Protein AF-A0A8J8EC49-F1 (afdb_monomer_lite)

Foldseek 3Di:
DVVVVVVVVVVVVVVVVVVVVVVVVVVVVVVVVVVVVVVVLCVVQVVVVHHSVVVVLLVLLLQLLVVADFPDFLQRSCCVRVVDNDPVVSVVSVVQFWPFDADPVRHGDQKIDGDPVSVSCPQKIFGDDPPDDDPDSRRTTIDGNVVVVVVVVVVVVVVVVVPDDPPDD

Radius of gyration: 29.69 Å; chains: 1; bounding box: 67×40×108 Å

Structure (mmCIF, N/CA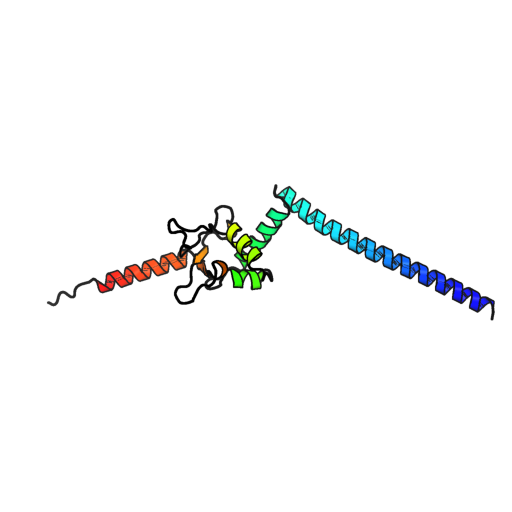/C/O backbone):
data_AF-A0A8J8EC49-F1
#
_entry.id   AF-A0A8J8EC49-F1
#
loop_
_atom_site.group_PDB
_atom_site.id
_atom_site.type_symbol
_atom_site.label_atom_id
_atom_site.label_alt_id
_atom_site.label_comp_id
_atom_site.label_asym_id
_atom_site.label_entity_id
_atom_site.label_seq_id
_atom_site.pdbx_PDB_ins_code
_atom_site.Cartn_x
_atom_site.Cartn_y
_atom_site.Cartn_z
_atom_site.occupancy
_atom_site.B_iso_or_equiv
_atom_site.auth_seq_id
_atom_site.auth_comp_id
_atom_site.auth_asym_id
_atom_site.auth_atom_id
_atom_site.pdbx_PDB_model_num
ATOM 1 N N . MET A 1 1 ? 47.281 -1.890 -48.403 1.00 65.19 1 MET A N 1
ATOM 2 C CA . MET A 1 1 ? 47.212 -1.249 -47.068 1.00 65.19 1 MET A CA 1
ATOM 3 C C . MET A 1 1 ? 46.070 -0.229 -46.965 1.00 65.19 1 MET A C 1
ATOM 5 O O . MET A 1 1 ? 45.200 -0.427 -46.131 1.00 65.19 1 MET A O 1
ATOM 9 N N . ALA A 1 2 ? 45.973 0.771 -47.853 1.00 79.12 2 ALA A N 1
ATOM 10 C CA . ALA A 1 2 ? 44.909 1.795 -47.819 1.00 79.12 2 ALA A CA 1
ATOM 11 C C . ALA A 1 2 ? 43.460 1.250 -47.861 1.00 79.12 2 ALA A C 1
ATOM 13 O O . ALA A 1 2 ? 42.614 1.699 -47.094 1.00 79.12 2 ALA A O 1
ATOM 14 N N . LYS A 1 3 ? 43.184 0.226 -48.684 1.00 83.81 3 LYS A N 1
ATOM 15 C CA . LYS A 1 3 ? 41.857 -0.421 -48.783 1.00 83.81 3 LYS A CA 1
ATOM 16 C C . LYS A 1 3 ? 41.374 -1.028 -47.455 1.00 83.81 3 LYS A C 1
ATOM 18 O O . LYS A 1 3 ? 40.190 -0.969 -47.150 1.00 83.81 3 LYS A O 1
ATOM 23 N N . TYR A 1 4 ? 42.288 -1.582 -46.658 1.00 86.44 4 TYR A N 1
ATOM 24 C CA . TYR A 1 4 ? 41.954 -2.173 -45.359 1.00 86.44 4 TYR A CA 1
ATOM 25 C C . TYR A 1 4 ? 41.673 -1.101 -44.304 1.00 86.44 4 TYR A C 1
ATOM 27 O O . TYR A 1 4 ? 40.735 -1.249 -43.535 1.00 86.44 4 TYR A O 1
ATOM 35 N N . ILE A 1 5 ? 42.420 0.008 -44.318 1.00 90.06 5 ILE A N 1
ATOM 36 C CA . ILE A 1 5 ? 42.183 1.150 -43.419 1.00 90.06 5 ILE A CA 1
ATOM 37 C C . ILE A 1 5 ? 40.802 1.765 -43.678 1.00 90.06 5 ILE A C 1
ATOM 39 O O . ILE A 1 5 ? 40.078 2.082 -42.739 1.00 90.06 5 ILE A O 1
ATOM 43 N N . LEU A 1 6 ? 40.419 1.904 -44.950 1.00 90.88 6 LEU A N 1
ATOM 44 C CA . LEU A 1 6 ? 39.116 2.449 -45.332 1.00 90.88 6 LEU A CA 1
ATOM 45 C C . LEU A 1 6 ? 37.976 1.517 -44.896 1.00 90.88 6 LEU A C 1
ATOM 47 O O . LEU A 1 6 ? 37.006 1.969 -44.295 1.00 90.88 6 LEU A O 1
ATOM 51 N N . ARG A 1 7 ? 38.159 0.202 -45.075 1.00 91.31 7 ARG A N 1
ATOM 52 C CA . ARG A 1 7 ? 37.199 -0.805 -44.614 1.00 91.31 7 ARG A CA 1
ATOM 53 C C . ARG A 1 7 ? 37.055 -0.851 -43.089 1.00 91.31 7 ARG A C 1
ATOM 55 O O . ARG A 1 7 ? 35.950 -1.045 -42.600 1.00 91.31 7 ARG A O 1
ATOM 62 N N . ILE A 1 8 ? 38.144 -0.669 -42.341 1.00 92.56 8 ILE A N 1
ATOM 63 C CA . ILE A 1 8 ? 38.102 -0.596 -40.871 1.00 92.56 8 ILE A CA 1
ATOM 64 C C . ILE A 1 8 ? 37.281 0.619 -40.426 1.00 92.56 8 ILE A C 1
ATOM 66 O O . ILE A 1 8 ? 36.385 0.460 -39.605 1.00 92.56 8 ILE A O 1
ATOM 70 N N . LYS A 1 9 ? 37.499 1.796 -41.027 1.00 91.81 9 LYS A N 1
ATOM 71 C CA . LYS A 1 9 ? 36.718 3.005 -40.711 1.00 91.81 9 LYS A CA 1
ATOM 72 C C . LYS A 1 9 ? 35.227 2.846 -41.014 1.00 91.81 9 LYS A C 1
ATOM 74 O O . LYS A 1 9 ?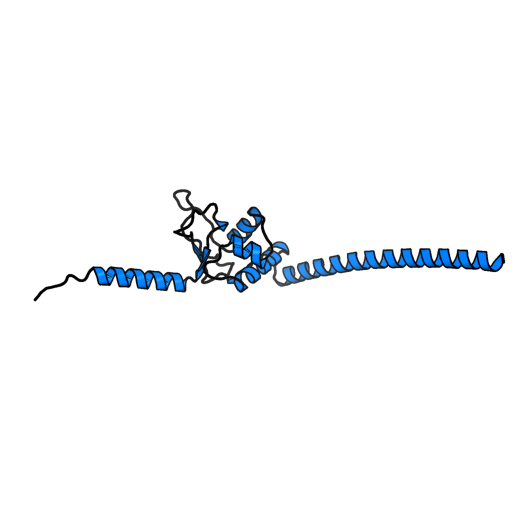 34.399 3.285 -40.224 1.00 91.81 9 LYS A O 1
ATOM 79 N N . GLU A 1 10 ? 34.873 2.211 -42.131 1.00 93.19 1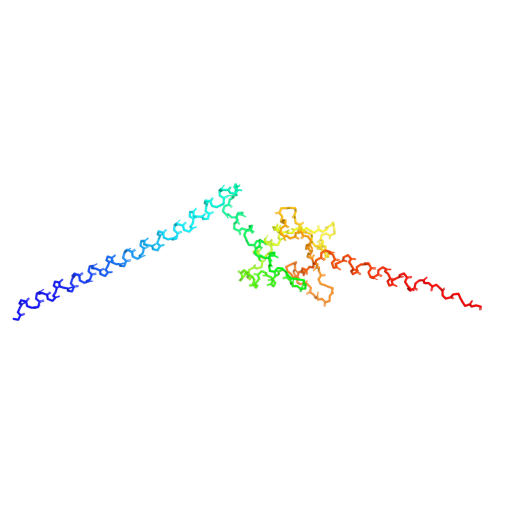0 GLU A N 1
ATOM 80 C CA . GLU A 1 10 ? 33.472 1.894 -42.453 1.00 93.19 10 GLU A CA 1
ATOM 81 C C . GLU A 1 10 ? 32.833 0.992 -41.390 1.00 93.19 10 GLU A C 1
ATOM 83 O O . GLU A 1 10 ? 31.718 1.256 -40.947 1.00 93.19 10 GLU A O 1
ATOM 88 N N . LEU A 1 11 ? 33.549 -0.051 -40.954 1.00 93.44 11 LEU A N 1
ATOM 89 C CA . LEU A 1 11 ? 33.069 -0.973 -39.924 1.00 93.44 11 LEU A CA 1
ATOM 90 C C . LEU A 1 11 ? 32.959 -0.299 -38.551 1.00 93.44 11 LEU A C 1
ATOM 92 O O . LEU A 1 11 ? 32.004 -0.565 -37.830 1.00 93.44 11 LEU A O 1
ATOM 96 N N . GLU A 1 12 ? 33.889 0.587 -38.192 1.00 94.44 12 GLU A N 1
ATOM 97 C CA . GLU A 1 12 ? 33.829 1.365 -36.948 1.00 94.44 12 GLU A CA 1
ATOM 98 C C . GLU A 1 12 ? 32.635 2.326 -36.932 1.00 94.44 12 GLU A C 1
ATOM 100 O O . GLU A 1 12 ? 31.943 2.422 -35.918 1.00 94.44 12 GLU A O 1
ATOM 105 N N . MET A 1 13 ? 32.356 3.002 -38.052 1.00 93.56 13 MET A N 1
ATOM 106 C CA . MET A 1 13 ? 31.181 3.870 -38.176 1.00 93.56 13 MET A CA 1
ATOM 107 C C . MET A 1 13 ? 29.878 3.072 -38.100 1.00 93.56 13 MET A C 1
ATOM 109 O O . MET A 1 13 ? 28.991 3.453 -37.340 1.00 93.56 13 MET A O 1
ATOM 113 N N . ALA A 1 14 ? 29.784 1.948 -38.816 1.00 92.81 14 ALA A N 1
ATOM 114 C CA . ALA A 1 14 ? 28.611 1.076 -38.770 1.00 92.81 14 ALA A CA 1
ATOM 115 C C . ALA A 1 14 ? 28.387 0.499 -37.363 1.00 92.81 14 ALA A C 1
ATOM 117 O O . ALA A 1 14 ? 27.272 0.510 -36.854 1.00 92.81 14 ALA A O 1
ATOM 118 N N . LEU A 1 15 ? 29.456 0.064 -36.686 1.00 94.31 15 LEU A N 1
ATOM 119 C CA . LEU A 1 15 ? 29.381 -0.431 -35.310 1.00 94.31 15 LEU A CA 1
ATOM 120 C C . LEU A 1 15 ? 28.931 0.664 -34.336 1.00 94.31 15 LEU A C 1
ATOM 122 O O . LEU A 1 15 ? 28.214 0.379 -33.378 1.00 94.31 15 LEU A O 1
ATOM 126 N N . LYS A 1 16 ? 29.370 1.908 -34.550 1.00 95.19 16 LYS A N 1
ATOM 127 C CA . LYS A 1 16 ? 28.945 3.046 -33.735 1.00 95.19 16 LYS A CA 1
ATOM 128 C C . LYS A 1 16 ? 27.454 3.334 -33.927 1.00 95.19 16 LYS A C 1
ATOM 130 O O . LYS A 1 16 ? 26.758 3.462 -32.927 1.00 95.19 16 LYS A O 1
ATOM 135 N N . GLN A 1 17 ? 26.977 3.360 -35.171 1.00 94.69 17 GLN A N 1
ATOM 136 C CA . GLN A 1 17 ? 25.557 3.549 -35.490 1.00 94.69 17 GLN A CA 1
ATOM 137 C C . GLN A 1 17 ? 24.688 2.448 -34.875 1.00 94.69 17 GLN A C 1
ATOM 139 O O . GLN A 1 17 ? 23.759 2.753 -34.141 1.00 94.69 17 GLN A O 1
ATOM 144 N N . GLU A 1 18 ? 25.061 1.179 -35.047 1.00 94.19 18 GLU A N 1
ATOM 145 C CA . GLU A 1 18 ? 24.358 0.040 -34.436 1.00 94.19 18 GLU A CA 1
ATOM 146 C C . GLU A 1 18 ? 24.297 0.132 -32.904 1.00 94.19 18 GLU A C 1
ATOM 148 O O . GLU A 1 18 ? 23.286 -0.186 -32.278 1.00 94.19 18 GLU A O 1
ATOM 153 N N . ARG A 1 19 ? 25.374 0.597 -32.257 1.00 94.69 19 ARG A N 1
ATOM 154 C CA . ARG A 1 19 ? 25.378 0.809 -30.801 1.00 94.69 19 ARG A CA 1
ATOM 155 C C . ARG A 1 19 ? 24.432 1.931 -30.381 1.00 94.69 19 ARG A C 1
ATOM 157 O O . ARG A 1 19 ? 23.754 1.778 -29.368 1.00 94.69 19 ARG A O 1
ATOM 164 N N . GLU A 1 20 ? 24.400 3.030 -31.128 1.00 95.38 20 GLU A N 1
ATOM 165 C CA . GLU A 1 20 ? 23.504 4.162 -30.874 1.00 95.38 20 GLU A CA 1
ATOM 166 C C . GLU A 1 20 ? 22.036 3.766 -31.091 1.00 95.38 20 GLU A C 1
ATOM 168 O O . GLU A 1 20 ? 21.202 4.022 -30.224 1.00 95.38 20 GLU A O 1
ATOM 173 N N . GLU A 1 21 ? 21.730 3.057 -32.178 1.00 94.94 21 GLU A N 1
ATOM 174 C CA . GLU A 1 21 ? 20.390 2.538 -32.470 1.00 94.94 21 GLU A CA 1
ATOM 175 C C . GLU A 1 21 ? 19.927 1.539 -31.411 1.00 94.94 21 GLU A C 1
ATOM 177 O O . GLU A 1 21 ? 18.820 1.651 -30.881 1.00 94.94 21 GLU A O 1
ATOM 182 N N . LYS A 1 22 ? 20.793 0.598 -31.020 1.00 95.19 22 LYS A N 1
ATOM 183 C CA . LYS A 1 22 ? 20.488 -0.345 -29.943 1.00 95.19 22 LYS A CA 1
ATOM 184 C C . LYS A 1 22 ? 20.195 0.376 -28.630 1.00 95.19 22 LYS A C 1
ATOM 186 O O . LYS A 1 22 ? 19.268 -0.013 -27.923 1.00 95.19 22 LYS A O 1
ATOM 191 N N . GLN A 1 23 ? 20.978 1.398 -28.291 1.00 95.31 23 GLN A N 1
ATOM 192 C CA . GLN A 1 23 ? 20.763 2.173 -27.073 1.00 95.31 23 GLN A CA 1
ATOM 193 C C . GLN A 1 23 ? 19.428 2.927 -27.125 1.00 95.31 23 GLN A C 1
ATOM 195 O O . GLN A 1 23 ? 18.660 2.865 -26.167 1.00 95.31 23 GLN A O 1
ATOM 200 N N . ALA A 1 24 ? 19.103 3.553 -28.259 1.00 95.38 24 ALA A N 1
ATOM 201 C CA . ALA A 1 24 ? 17.824 4.232 -28.454 1.00 95.38 24 ALA A CA 1
ATOM 202 C C . ALA A 1 24 ? 16.630 3.270 -28.319 1.00 95.38 24 ALA A C 1
ATOM 204 O O . ALA A 1 24 ? 15.656 3.584 -27.635 1.00 95.38 24 ALA A O 1
ATOM 205 N N . LEU A 1 25 ? 16.729 2.068 -28.898 1.00 95.62 25 LEU A N 1
ATOM 206 C CA . LEU A 1 25 ? 15.701 1.030 -28.778 1.00 95.62 25 LEU A CA 1
ATOM 207 C C . LEU A 1 25 ? 15.539 0.524 -27.338 1.00 95.62 25 LEU A C 1
ATOM 209 O O . LEU A 1 25 ? 14.421 0.235 -26.913 1.00 95.62 25 LEU A O 1
ATOM 213 N N . LEU A 1 26 ? 16.628 0.412 -26.571 1.00 94.81 26 LEU A N 1
ATOM 214 C CA . LEU A 1 26 ? 16.557 0.039 -25.155 1.00 94.81 26 LEU A CA 1
ATOM 215 C C . LEU A 1 26 ? 15.834 1.108 -24.331 1.00 94.81 26 LEU A C 1
ATOM 217 O O . LEU A 1 26 ? 14.946 0.774 -23.548 1.00 94.81 26 LEU A O 1
ATOM 221 N N . GLU A 1 27 ? 16.147 2.382 -24.554 1.00 95.06 27 GLU A N 1
ATOM 222 C CA . GLU A 1 27 ? 15.472 3.495 -23.881 1.00 95.06 27 GLU A CA 1
ATOM 223 C C . GLU A 1 27 ? 13.989 3.586 -24.261 1.00 95.06 27 GLU A C 1
ATOM 225 O O . GLU A 1 27 ? 13.135 3.849 -23.412 1.00 95.06 27 GLU A O 1
ATOM 230 N N . GLU A 1 28 ? 13.652 3.359 -25.532 1.00 94.69 28 GLU A N 1
ATOM 231 C CA . GLU A 1 28 ? 12.262 3.310 -25.982 1.00 94.69 28 GLU A CA 1
ATOM 232 C C . GLU A 1 28 ? 11.516 2.130 -25.355 1.00 94.69 28 GLU A C 1
ATOM 234 O O . GLU A 1 28 ? 10.404 2.299 -24.850 1.00 94.69 28 GLU A O 1
ATOM 239 N N . ARG A 1 29 ? 12.150 0.955 -25.295 1.00 95.06 29 ARG A N 1
ATOM 240 C CA . ARG A 1 29 ? 11.601 -0.220 -24.615 1.00 95.06 29 ARG A CA 1
ATOM 241 C C . ARG A 1 29 ? 11.315 0.069 -23.144 1.00 95.06 29 ARG A C 1
ATOM 243 O O . ARG A 1 29 ? 10.234 -0.270 -22.673 1.00 95.06 29 ARG A O 1
ATOM 250 N N . GLU A 1 30 ? 12.239 0.694 -22.419 1.00 95.19 30 GLU A N 1
ATOM 251 C CA . GLU A 1 30 ? 12.036 1.057 -21.010 1.00 95.19 30 GLU A CA 1
ATOM 252 C C . GLU A 1 30 ? 10.883 2.053 -20.831 1.00 95.19 30 GLU A C 1
ATOM 254 O O . GLU A 1 30 ? 10.031 1.865 -19.960 1.00 95.19 30 GLU A O 1
ATOM 259 N N . LYS A 1 31 ? 10.785 3.066 -21.702 1.00 94.94 31 LYS A N 1
ATOM 260 C CA . LYS A 1 31 ? 9.662 4.019 -21.697 1.00 94.94 31 LYS A CA 1
ATOM 261 C C . LYS A 1 31 ? 8.323 3.332 -21.957 1.00 94.94 31 LYS A C 1
ATOM 263 O O . LYS A 1 31 ? 7.334 3.649 -21.295 1.00 94.94 31 LYS A O 1
ATOM 268 N N . LEU A 1 32 ? 8.276 2.408 -22.917 1.00 94.56 32 LEU A N 1
ATOM 269 C CA . LEU A 1 32 ? 7.068 1.651 -23.240 1.00 94.56 32 LEU A CA 1
ATOM 270 C C . LEU A 1 32 ? 6.664 0.724 -22.092 1.00 94.56 32 LEU A C 1
ATOM 272 O O . LEU A 1 32 ? 5.486 0.692 -21.748 1.00 94.56 32 LEU A O 1
ATOM 276 N N . LEU A 1 33 ? 7.619 0.040 -21.456 1.00 94.81 33 LEU A N 1
ATOM 277 C CA . LEU A 1 33 ? 7.355 -0.808 -20.290 1.00 94.81 33 LEU A CA 1
ATOM 278 C C . LEU A 1 33 ? 6.761 -0.004 -19.129 1.00 94.81 33 LEU A C 1
ATOM 280 O O . LEU A 1 33 ? 5.688 -0.351 -18.642 1.00 94.81 33 LEU A O 1
ATOM 284 N N . ALA A 1 34 ? 7.369 1.128 -18.765 1.00 91.81 34 ALA A N 1
ATOM 285 C CA . ALA A 1 34 ? 6.838 1.997 -17.713 1.00 91.81 34 ALA A CA 1
ATOM 286 C C . ALA A 1 34 ? 5.425 2.520 -18.040 1.00 91.81 34 ALA A C 1
ATOM 288 O O . ALA A 1 34 ? 4.582 2.703 -17.158 1.00 91.81 34 ALA A O 1
ATOM 289 N N . ARG A 1 35 ? 5.140 2.763 -19.327 1.00 93.50 35 ARG A N 1
ATOM 290 C CA . ARG A 1 35 ? 3.808 3.177 -19.778 1.00 93.50 35 ARG A CA 1
ATOM 291 C C . ARG A 1 35 ? 2.788 2.044 -19.684 1.00 93.50 35 ARG A C 1
ATOM 293 O O . ARG A 1 35 ? 1.654 2.319 -19.303 1.00 93.50 35 ARG A O 1
ATOM 300 N N . ILE A 1 36 ? 3.174 0.814 -20.016 1.00 93.38 36 ILE A N 1
ATOM 301 C CA . ILE A 1 36 ? 2.315 -0.370 -19.884 1.00 93.38 36 ILE A CA 1
ATOM 302 C C . ILE A 1 36 ? 1.947 -0.580 -18.417 1.00 93.38 36 ILE A C 1
ATOM 304 O O . ILE A 1 36 ? 0.761 -0.595 -18.110 1.00 93.38 36 ILE A O 1
ATOM 308 N N . GLU A 1 37 ? 2.925 -0.607 -17.509 1.00 89.38 37 GLU A N 1
ATOM 309 C CA . GLU A 1 37 ? 2.679 -0.791 -16.068 1.00 89.38 37 GLU A CA 1
ATOM 310 C C . GLU A 1 37 ? 1.710 0.262 -15.508 1.00 89.38 37 GLU A C 1
ATOM 312 O O . GLU A 1 37 ? 0.794 -0.035 -14.736 1.00 89.38 37 GLU A O 1
ATOM 317 N N . ARG A 1 38 ? 1.868 1.520 -15.937 1.00 89.00 38 ARG A N 1
ATOM 318 C CA . ARG A 1 38 ? 0.956 2.600 -15.554 1.00 89.00 38 ARG A CA 1
ATOM 319 C C . ARG A 1 38 ? -0.459 2.382 -16.094 1.00 89.00 38 ARG A C 1
ATOM 321 O O . ARG A 1 38 ? -1.422 2.586 -15.358 1.00 89.00 38 ARG A O 1
ATOM 328 N N . LEU A 1 39 ? -0.589 2.010 -17.366 1.00 89.44 39 LEU A N 1
ATOM 329 C CA . LEU A 1 39 ? -1.889 1.771 -17.995 1.00 89.44 39 LEU A CA 1
ATOM 330 C C . LEU A 1 39 ? -2.592 0.548 -17.399 1.00 89.44 39 LEU A C 1
ATOM 332 O O . LEU A 1 39 ? -3.806 0.579 -17.227 1.00 89.44 39 LEU A O 1
ATOM 336 N N . GLU A 1 40 ? -1.853 -0.499 -17.039 1.00 89.81 40 GLU A N 1
ATOM 337 C CA . GLU A 1 40 ? -2.388 -1.671 -16.341 1.00 89.81 40 GLU A CA 1
ATOM 338 C C . GLU A 1 40 ? -2.981 -1.278 -14.983 1.00 89.81 40 GLU A C 1
ATOM 340 O O . GLU A 1 40 ? -4.135 -1.604 -14.700 1.00 89.81 40 GLU A O 1
ATOM 345 N N . LEU A 1 41 ? -2.258 -0.476 -14.193 1.00 85.44 41 LEU A N 1
ATOM 346 C CA . LEU A 1 41 ? -2.765 0.074 -12.929 1.00 85.44 41 LEU A CA 1
ATOM 347 C C . LEU A 1 41 ? -4.007 0.959 -13.121 1.00 85.44 41 LEU A C 1
ATOM 349 O O . LEU A 1 41 ? -4.956 0.877 -12.337 1.00 85.44 41 LEU A O 1
ATOM 353 N N . GLU A 1 42 ? -4.013 1.815 -14.146 1.00 87.38 42 GLU A N 1
ATOM 354 C CA . GLU A 1 42 ? -5.162 2.661 -14.489 1.00 87.38 42 GLU A CA 1
ATOM 355 C C . GLU A 1 42 ? -6.383 1.817 -14.890 1.00 87.38 42 GLU A C 1
ATOM 357 O O . GLU A 1 42 ? -7.491 2.078 -14.417 1.00 87.38 42 GLU A O 1
ATOM 362 N N . LEU A 1 43 ? -6.191 0.764 -15.688 1.00 88.88 43 LEU A N 1
ATOM 363 C CA . LEU A 1 43 ? -7.256 -0.149 -16.102 1.00 88.88 43 LEU A CA 1
ATOM 364 C C . LEU A 1 43 ? -7.824 -0.957 -14.934 1.00 88.88 43 LEU A C 1
ATOM 366 O O . LEU A 1 43 ? -9.043 -1.108 -14.842 1.00 88.88 43 LEU A O 1
ATOM 370 N N . GLU A 1 44 ? -6.983 -1.481 -14.044 1.00 84.31 44 GLU A N 1
ATOM 371 C CA . GLU A 1 44 ? -7.446 -2.209 -12.858 1.00 84.31 44 GLU A CA 1
ATOM 372 C C . GLU A 1 44 ? -8.249 -1.311 -11.917 1.00 84.31 44 GLU A C 1
ATOM 374 O O . GLU A 1 44 ? -9.323 -1.704 -11.451 1.00 84.31 44 GLU A O 1
ATOM 379 N N . ALA A 1 45 ? -7.783 -0.079 -11.699 1.00 83.44 45 ALA A N 1
ATOM 380 C CA . ALA A 1 45 ? -8.505 0.903 -10.903 1.00 83.44 45 ALA A CA 1
ATOM 381 C C . ALA A 1 45 ? -9.872 1.236 -11.527 1.00 83.44 45 ALA A C 1
ATOM 383 O O . ALA A 1 45 ? -10.894 1.179 -10.837 1.00 83.44 45 ALA A O 1
ATOM 384 N N . LEU A 1 46 ? -9.911 1.496 -12.840 1.00 85.06 46 LEU A N 1
ATOM 385 C CA . LEU A 1 46 ? -11.145 1.787 -13.576 1.00 85.06 46 LEU A CA 1
ATOM 386 C C . LEU A 1 46 ? -12.133 0.616 -13.557 1.00 85.06 46 LEU A C 1
ATOM 388 O O . LEU A 1 46 ? -13.319 0.840 -13.323 1.00 85.06 46 LEU A O 1
ATOM 392 N N . LYS A 1 47 ? -11.667 -0.628 -13.735 1.00 85.44 47 LYS A N 1
ATOM 393 C CA . LYS A 1 47 ? -12.511 -1.837 -13.639 1.00 85.44 47 LYS A CA 1
ATOM 394 C C . LYS A 1 47 ? -13.209 -1.956 -12.285 1.00 85.44 47 LYS A C 1
ATOM 396 O O . LYS A 1 47 ? -14.309 -2.491 -12.212 1.00 85.44 47 LYS A O 1
ATOM 401 N N . GLN A 1 48 ? -12.582 -1.454 -11.224 1.00 78.75 48 GLN A N 1
ATOM 402 C CA . GLN A 1 48 ? -13.147 -1.440 -9.876 1.00 78.75 48 GLN A CA 1
ATOM 403 C C . GLN A 1 48 ? -13.932 -0.157 -9.561 1.00 78.75 48 GLN A C 1
ATOM 405 O O . GLN A 1 48 ? -14.386 0.011 -8.431 1.00 78.75 48 GLN A O 1
ATOM 410 N N . GLY A 1 49 ? -14.079 0.762 -10.525 1.00 80.88 49 GLY A N 1
ATOM 411 C CA . GLY A 1 49 ? -14.722 2.062 -10.321 1.00 80.88 49 GLY A CA 1
ATOM 412 C C . GLY A 1 49 ? -13.961 2.970 -9.348 1.00 80.88 49 GLY A C 1
ATOM 413 O O . GLY A 1 49 ? -14.560 3.832 -8.708 1.00 80.88 49 GLY A O 1
ATOM 414 N N . ARG A 1 50 ? -12.649 2.760 -9.188 1.00 79.81 50 ARG A N 1
ATOM 415 C CA . ARG A 1 50 ? -11.787 3.465 -8.232 1.00 79.81 50 ARG A CA 1
ATOM 416 C C . ARG A 1 50 ? -10.793 4.362 -8.962 1.00 79.81 50 ARG A C 1
ATOM 418 O O . ARG A 1 50 ? -10.419 4.122 -10.105 1.00 79.81 50 ARG A O 1
ATOM 425 N N . SER A 1 51 ? -10.309 5.393 -8.272 1.00 86.06 51 SER A N 1
ATOM 426 C CA . SER A 1 51 ? -9.110 6.106 -8.721 1.00 86.06 51 SER A CA 1
ATOM 427 C C . SER A 1 51 ? -7.869 5.238 -8.495 1.00 86.06 51 SER A C 1
ATOM 429 O O . SER A 1 51 ? -7.840 4.436 -7.560 1.00 86.06 51 SER A O 1
ATOM 431 N N . VAL A 1 52 ? -6.813 5.437 -9.292 1.00 82.94 52 VAL A N 1
ATOM 432 C CA . VAL A 1 52 ? -5.530 4.714 -9.140 1.00 82.94 52 VAL A CA 1
ATOM 433 C C . VAL A 1 52 ? -5.008 4.791 -7.710 1.00 82.94 52 VAL A C 1
ATOM 435 O O . VAL A 1 52 ? -4.601 3.785 -7.137 1.00 82.94 52 VAL A O 1
ATOM 438 N N . ARG A 1 53 ? -5.084 5.977 -7.096 1.00 84.00 53 ARG A N 1
ATOM 439 C CA . ARG A 1 53 ? -4.660 6.179 -5.709 1.00 84.00 53 ARG A CA 1
ATOM 440 C C . ARG A 1 53 ? -5.476 5.327 -4.736 1.00 84.00 53 ARG A C 1
ATOM 442 O O . ARG A 1 53 ? -4.899 4.636 -3.906 1.00 84.00 53 ARG A O 1
ATOM 449 N N . SER A 1 54 ? -6.804 5.346 -4.858 1.00 82.38 54 SER A N 1
ATOM 450 C CA . SER A 1 54 ? -7.682 4.541 -4.002 1.00 82.38 54 SER A CA 1
ATOM 451 C C . SER A 1 54 ? -7.453 3.042 -4.197 1.00 82.38 54 SER A C 1
ATOM 453 O O . SER A 1 54 ? -7.486 2.294 -3.222 1.00 82.38 54 SER A O 1
ATOM 455 N N . TYR A 1 55 ? -7.187 2.608 -5.430 1.00 84.06 55 TYR A N 1
ATOM 456 C CA . TYR A 1 55 ? -6.857 1.222 -5.735 1.00 84.06 55 TYR A CA 1
ATOM 457 C C . TYR A 1 55 ? -5.533 0.794 -5.087 1.00 84.06 55 TYR A C 1
ATOM 459 O O . TYR A 1 55 ? -5.486 -0.211 -4.381 1.00 84.06 55 TYR A O 1
ATOM 467 N N . GLN A 1 56 ? -4.480 1.600 -5.235 1.00 86.56 56 GLN A N 1
ATOM 468 C CA . GLN A 1 56 ? -3.182 1.345 -4.607 1.00 86.56 56 GLN A CA 1
ATOM 469 C C . GLN A 1 56 ? -3.262 1.316 -3.080 1.00 86.56 56 GLN A C 1
ATOM 471 O O . GLN A 1 56 ? -2.618 0.484 -2.444 1.00 86.56 56 GLN A O 1
ATOM 4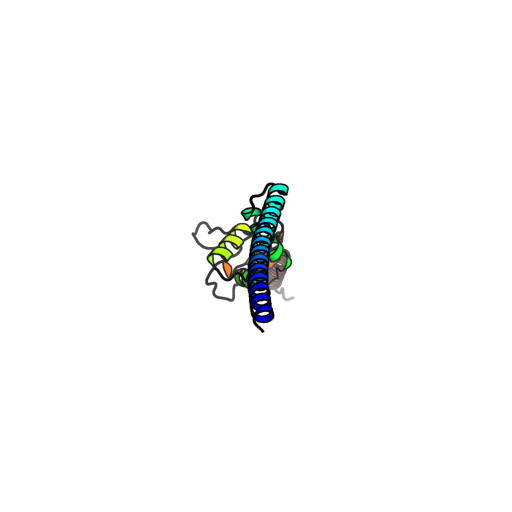76 N N . ASP A 1 57 ? -4.040 2.212 -2.476 1.00 88.00 57 ASP A N 1
ATOM 477 C CA . ASP A 1 57 ? -4.212 2.224 -1.027 1.00 88.00 57 ASP A CA 1
ATOM 478 C C . ASP A 1 57 ? -4.989 0.987 -0.548 1.00 88.00 57 ASP A C 1
ATOM 480 O O . ASP A 1 57 ? -4.590 0.373 0.439 1.00 88.00 57 ASP A O 1
ATOM 484 N N . ALA A 1 58 ? -6.008 0.537 -1.288 1.00 86.19 58 ALA A N 1
ATOM 485 C CA . ALA A 1 58 ? -6.694 -0.724 -0.999 1.00 86.19 58 ALA A CA 1
ATOM 486 C C . ALA A 1 58 ? -5.758 -1.942 -1.113 1.00 86.19 58 ALA A C 1
ATOM 488 O O . ALA A 1 58 ? -5.776 -2.810 -0.244 1.00 86.19 58 ALA A O 1
ATOM 489 N N . LEU A 1 59 ? -4.889 -1.990 -2.131 1.00 89.38 59 LEU A N 1
ATOM 490 C CA . LEU A 1 59 ? -3.881 -3.050 -2.263 1.00 89.38 59 LEU A CA 1
ATOM 491 C C . LEU A 1 59 ? -2.934 -3.089 -1.057 1.00 89.38 59 LEU A C 1
ATOM 493 O O . LEU A 1 59 ? -2.682 -4.163 -0.511 1.00 89.38 59 LEU A O 1
ATOM 497 N N . LYS A 1 60 ? -2.459 -1.924 -0.598 1.00 93.12 60 LYS A N 1
ATOM 498 C CA . LYS A 1 60 ? -1.620 -1.827 0.607 1.00 93.12 60 LYS A CA 1
ATOM 499 C C . LYS A 1 60 ? -2.356 -2.330 1.844 1.00 93.12 60 LYS A C 1
ATOM 501 O O . LYS A 1 60 ? -1.777 -3.089 2.613 1.00 93.12 60 LYS A O 1
ATOM 506 N N . LEU A 1 61 ? -3.613 -1.927 2.043 1.00 92.75 61 LEU A N 1
ATOM 507 C CA . LEU A 1 61 ? -4.410 -2.380 3.187 1.00 92.75 61 LEU A CA 1
ATOM 508 C C . LEU A 1 61 ? -4.624 -3.893 3.164 1.00 92.75 61 LEU A C 1
ATOM 510 O O . LEU A 1 61 ? -4.437 -4.544 4.189 1.00 92.75 61 LEU A O 1
ATOM 514 N N . LYS A 1 62 ? -4.925 -4.460 1.994 1.00 92.12 62 LYS A N 1
ATOM 515 C CA . LYS A 1 62 ? -5.075 -5.905 1.816 1.00 92.12 62 LYS A CA 1
ATOM 516 C C . LYS A 1 62 ? -3.791 -6.658 2.157 1.00 92.12 62 LYS A C 1
ATOM 518 O O . LYS A 1 62 ? -3.841 -7.687 2.825 1.00 92.12 62 LYS A O 1
ATOM 523 N N . GLU A 1 63 ? -2.642 -6.146 1.729 1.00 93.75 63 GLU A N 1
ATOM 524 C CA . GLU A 1 63 ? -1.351 -6.774 2.012 1.00 93.75 63 GLU A CA 1
ATOM 525 C C . GLU A 1 63 ? -0.961 -6.666 3.493 1.00 93.75 63 GLU A C 1
ATOM 527 O O . GLU A 1 63 ? -0.491 -7.639 4.085 1.00 93.75 63 GLU A O 1
ATOM 532 N N . LEU A 1 64 ? -1.241 -5.524 4.129 1.00 95.38 64 LEU A N 1
ATOM 533 C CA . LEU A 1 64 ? -1.074 -5.350 5.573 1.00 95.38 64 LEU A CA 1
ATOM 534 C C . LEU A 1 64 ? -1.975 -6.305 6.364 1.00 95.38 64 LEU A C 1
ATOM 536 O O . LEU A 1 64 ? -1.508 -6.931 7.309 1.00 95.38 64 LEU A O 1
ATOM 540 N N . ALA A 1 65 ? -3.242 -6.450 5.973 1.00 92.88 65 ALA A N 1
ATOM 541 C CA . ALA A 1 65 ? -4.198 -7.318 6.654 1.00 92.88 65 ALA A CA 1
ATOM 542 C C . ALA A 1 65 ? -3.811 -8.803 6.577 1.00 92.88 65 ALA A C 1
ATOM 544 O O . ALA A 1 65 ? -3.912 -9.512 7.577 1.00 92.88 65 ALA A O 1
ATOM 545 N N . LYS A 1 66 ? -3.305 -9.276 5.427 1.00 93.69 66 LYS A N 1
ATOM 546 C CA . LYS A 1 66 ? -2.793 -10.654 5.276 1.00 93.69 66 LYS A CA 1
ATOM 547 C C . LYS A 1 66 ? -1.641 -10.967 6.230 1.00 93.69 66 LYS A C 1
ATOM 549 O O . LYS A 1 66 ? -1.528 -12.092 6.704 1.00 93.69 66 LYS A O 1
ATOM 554 N N . ASN A 1 67 ? -0.791 -9.976 6.489 1.00 94.75 67 ASN A N 1
ATOM 555 C CA . ASN A 1 67 ? 0.395 -10.106 7.333 1.00 94.75 67 ASN A CA 1
ATOM 556 C C . ASN A 1 67 ? 0.155 -9.608 8.772 1.00 94.75 67 ASN A C 1
ATOM 558 O O . ASN A 1 67 ? 1.087 -9.555 9.578 1.00 94.75 67 ASN A O 1
ATOM 562 N N . ALA A 1 68 ? -1.083 -9.230 9.109 1.00 91.69 68 ALA A N 1
ATOM 563 C CA . ALA A 1 68 ? -1.434 -8.734 10.429 1.00 91.69 68 ALA A CA 1
ATOM 564 C C . ALA A 1 68 ? -1.283 -9.841 11.480 1.00 91.69 68 ALA A C 1
ATOM 566 O O . ALA A 1 68 ? -1.759 -10.966 11.318 1.00 91.69 68 ALA A O 1
ATOM 567 N N . ARG A 1 69 ? -0.620 -9.500 12.586 1.00 92.69 69 ARG A N 1
ATOM 568 C CA . ARG A 1 69 ? -0.349 -10.401 13.710 1.00 92.69 69 ARG A CA 1
ATOM 569 C C . ARG A 1 69 ? -0.659 -9.692 15.019 1.00 92.69 69 ARG A C 1
ATOM 571 O O . ARG A 1 69 ? -0.458 -8.482 15.136 1.00 92.69 69 ARG A O 1
ATOM 578 N N . GLU A 1 70 ? -1.147 -10.450 15.994 1.00 91.75 70 GLU A N 1
ATOM 579 C CA . GLU A 1 70 ? -1.380 -9.917 17.334 1.00 91.75 70 GLU A CA 1
ATOM 580 C C . GLU A 1 70 ? -0.065 -9.475 17.980 1.00 91.75 70 GLU A C 1
ATOM 582 O O . GLU A 1 70 ? 0.990 -10.060 17.732 1.00 91.75 70 GLU A O 1
ATOM 587 N N . GLY A 1 71 ? -0.107 -8.427 18.799 1.00 88.94 71 GLY A N 1
ATOM 588 C CA . GLY A 1 71 ? 1.084 -7.946 19.503 1.00 88.94 71 GLY A CA 1
ATOM 589 C C . GLY A 1 71 ? 2.019 -7.067 18.658 1.00 88.94 71 GLY A C 1
ATOM 590 O O . GLY A 1 71 ? 2.929 -6.450 19.210 1.00 88.94 71 GLY A O 1
ATOM 591 N N . VAL A 1 72 ? 1.774 -6.926 17.349 1.00 92.88 72 VAL A N 1
ATOM 592 C CA . VAL A 1 72 ? 2.571 -6.072 16.451 1.00 92.88 72 VAL A CA 1
ATOM 593 C C . VAL A 1 72 ? 1.987 -4.659 16.378 1.00 92.88 72 VAL A C 1
ATOM 595 O O . VAL A 1 72 ? 0.777 -4.479 16.225 1.00 92.88 72 VAL A O 1
ATOM 598 N N . SER A 1 73 ? 2.843 -3.635 16.486 1.00 94.06 73 SER A N 1
ATOM 599 C CA . SER A 1 73 ? 2.408 -2.244 16.323 1.00 94.06 73 SER A CA 1
ATOM 600 C C . SER A 1 73 ? 2.100 -1.909 14.866 1.00 94.06 73 SER A C 1
ATOM 602 O O . SER A 1 73 ? 2.720 -2.449 13.950 1.00 94.06 73 SER A O 1
ATOM 604 N N . TRP A 1 74 ? 1.183 -0.970 14.637 1.00 95.38 74 TRP A N 1
ATOM 605 C CA . TRP A 1 74 ? 0.848 -0.519 13.284 1.00 95.38 74 TRP A CA 1
ATOM 606 C C . TRP A 1 74 ? 2.082 -0.019 12.516 1.00 95.38 74 TRP A C 1
ATOM 608 O O . TRP A 1 74 ? 2.284 -0.363 11.350 1.00 95.38 74 TRP A O 1
ATOM 618 N N . LYS A 1 75 ? 2.954 0.738 13.196 1.00 95.56 75 LYS A N 1
ATOM 619 C CA . LYS A 1 75 ? 4.243 1.207 12.670 1.00 95.56 75 LYS A CA 1
ATOM 620 C C . LYS A 1 75 ? 5.148 0.049 12.250 1.00 95.56 75 LYS A C 1
ATOM 622 O O . LYS A 1 75 ? 5.715 0.098 11.161 1.00 95.56 75 LYS A O 1
ATOM 627 N N . ALA A 1 76 ? 5.277 -0.979 13.090 1.00 94.69 76 ALA A N 1
ATOM 628 C CA . ALA A 1 76 ? 6.105 -2.143 12.786 1.00 94.69 76 ALA A CA 1
ATOM 629 C C . ALA A 1 76 ? 5.546 -2.932 11.595 1.00 94.69 76 ALA A C 1
ATOM 631 O O . ALA A 1 76 ? 6.301 -3.248 10.682 1.00 94.69 76 ALA A O 1
ATOM 632 N N . LEU A 1 77 ? 4.227 -3.153 11.552 1.00 95.94 77 LEU A N 1
ATOM 633 C CA . LEU A 1 77 ? 3.571 -3.843 10.440 1.00 95.94 77 LEU A CA 1
ATOM 634 C C . LEU A 1 77 ? 3.797 -3.110 9.107 1.00 95.94 77 LEU A C 1
ATOM 636 O O . LEU A 1 77 ? 4.170 -3.729 8.114 1.00 95.94 77 LEU A O 1
ATOM 640 N N . CYS A 1 78 ? 3.630 -1.784 9.085 1.00 95.44 78 CYS A N 1
ATOM 641 C CA . CYS A 1 78 ? 3.872 -0.983 7.881 1.00 95.44 78 CYS A CA 1
ATOM 642 C C . CYS A 1 78 ? 5.339 -1.024 7.429 1.00 95.44 78 CYS A C 1
ATOM 644 O O . CYS A 1 78 ? 5.613 -1.086 6.228 1.00 95.44 78 CYS A O 1
ATOM 646 N N . ALA A 1 79 ? 6.279 -0.991 8.376 1.00 94.88 79 ALA A N 1
ATOM 647 C CA . ALA A 1 79 ? 7.703 -1.044 8.074 1.00 94.88 79 ALA A CA 1
ATOM 648 C C . ALA A 1 79 ? 8.135 -2.419 7.543 1.00 94.88 79 ALA A C 1
ATOM 650 O O . ALA A 1 79 ? 8.949 -2.478 6.627 1.00 94.88 79 ALA A O 1
ATOM 651 N N . GLU A 1 80 ? 7.590 -3.501 8.099 1.00 94.69 80 GLU A N 1
ATOM 652 C CA . GLU A 1 80 ? 7.911 -4.875 7.710 1.00 94.69 80 GLU A CA 1
ATOM 653 C C . GLU A 1 80 ? 7.310 -5.244 6.350 1.00 94.69 80 GLU A C 1
ATOM 655 O O . GLU A 1 80 ? 8.015 -5.753 5.486 1.00 94.69 80 GLU A O 1
ATOM 660 N N . VAL A 1 81 ? 6.023 -4.956 6.143 1.00 94.94 81 VAL A N 1
ATOM 661 C CA . VAL A 1 81 ? 5.279 -5.432 4.965 1.00 94.94 81 VAL A CA 1
ATOM 662 C C . VAL A 1 81 ? 5.471 -4.518 3.757 1.00 94.94 81 VAL A C 1
ATOM 664 O O . VAL A 1 81 ? 5.581 -4.991 2.632 1.00 94.94 81 VAL A O 1
ATOM 667 N N . LEU A 1 82 ? 5.504 -3.199 3.973 1.00 93.00 82 LEU A N 1
ATOM 668 C CA . LEU A 1 82 ? 5.542 -2.210 2.887 1.00 93.00 82 LEU A CA 1
ATOM 669 C C . LEU A 1 82 ? 6.878 -1.462 2.798 1.00 93.00 82 LEU A C 1
ATOM 671 O O . LEU A 1 82 ? 7.012 -0.560 1.971 1.00 93.00 82 LEU A O 1
ATOM 675 N N . GLY A 1 83 ? 7.842 -1.748 3.682 1.00 92.94 83 GLY A N 1
ATOM 676 C CA . GLY A 1 83 ? 9.077 -0.963 3.790 1.00 92.94 83 GLY A CA 1
ATOM 677 C C . GLY A 1 83 ? 8.838 0.500 4.192 1.00 92.94 83 GLY A C 1
ATOM 678 O O . GLY A 1 83 ? 9.729 1.341 4.050 1.00 92.94 83 GLY A O 1
ATOM 679 N N . LEU A 1 84 ? 7.634 0.839 4.668 1.00 92.69 84 LEU A N 1
ATOM 680 C CA . LEU A 1 84 ? 7.211 2.217 4.884 1.00 92.69 84 LEU A CA 1
ATOM 681 C C . LEU A 1 84 ? 7.665 2.709 6.259 1.00 92.69 84 LEU A C 1
ATOM 683 O O . LEU A 1 84 ? 7.221 2.203 7.285 1.00 92.69 84 LEU A O 1
ATOM 687 N N . ARG A 1 85 ? 8.528 3.732 6.275 1.00 92.00 85 ARG A N 1
ATOM 688 C CA . ARG A 1 85 ? 9.057 4.347 7.511 1.00 92.00 85 ARG A CA 1
ATOM 689 C C . ARG A 1 85 ? 8.581 5.778 7.753 1.00 92.00 85 ARG A C 1
ATOM 691 O O . ARG A 1 85 ? 8.781 6.310 8.839 1.00 92.00 85 ARG A O 1
ATOM 698 N N . ASP A 1 86 ? 7.963 6.393 6.750 1.00 94.25 86 ASP A N 1
ATOM 699 C CA . ASP A 1 86 ? 7.422 7.747 6.838 1.00 94.25 86 ASP A CA 1
ATOM 700 C C . ASP A 1 86 ? 6.187 7.771 7.748 1.00 94.25 86 ASP A C 1
ATOM 702 O O . ASP A 1 86 ? 5.151 7.185 7.428 1.00 94.25 86 ASP A O 1
ATOM 706 N N . GLU A 1 87 ? 6.293 8.449 8.889 1.00 93.12 87 GLU A N 1
ATOM 707 C CA . GLU A 1 87 ? 5.238 8.457 9.905 1.00 93.12 87 GLU A CA 1
ATOM 708 C C . GLU A 1 87 ? 3.946 9.131 9.433 1.00 93.12 87 GLU A C 1
ATOM 710 O O . GLU A 1 87 ? 2.861 8.727 9.853 1.00 93.12 87 GLU A O 1
ATOM 715 N N . GLY A 1 88 ? 4.034 10.124 8.543 1.00 93.56 88 GLY A N 1
ATOM 716 C CA . GLY A 1 88 ? 2.863 10.777 7.960 1.00 93.56 88 GLY A CA 1
ATOM 717 C C . GLY A 1 88 ? 2.065 9.799 7.104 1.00 93.56 88 GLY A C 1
ATOM 718 O O . GLY A 1 88 ? 0.868 9.608 7.320 1.00 93.56 88 GLY A O 1
ATOM 719 N N . LYS A 1 89 ? 2.750 9.083 6.209 1.00 92.50 89 LYS A N 1
ATOM 720 C CA . LYS A 1 89 ? 2.132 8.059 5.355 1.00 92.50 89 LYS A CA 1
ATOM 721 C C . LYS A 1 89 ? 1.588 6.880 6.162 1.00 92.50 89 LYS A C 1
ATOM 723 O O . LYS A 1 89 ? 0.514 6.371 5.845 1.00 92.50 89 LYS A O 1
ATOM 728 N N . ILE A 1 90 ? 2.287 6.463 7.221 1.00 94.94 90 ILE A N 1
ATOM 729 C CA . ILE A 1 90 ? 1.805 5.411 8.133 1.00 94.94 90 ILE A CA 1
ATOM 730 C C . ILE A 1 90 ? 0.505 5.853 8.820 1.00 94.94 90 ILE A C 1
ATOM 732 O O . ILE A 1 90 ? -0.437 5.062 8.907 1.00 94.94 90 ILE A O 1
ATOM 736 N N . LYS A 1 91 ? 0.418 7.114 9.271 1.00 94.88 91 LYS A N 1
ATOM 737 C CA . LYS A 1 91 ? -0.806 7.686 9.861 1.00 94.88 91 LYS A CA 1
ATOM 738 C C . LYS A 1 91 ? -1.944 7.765 8.855 1.00 94.88 91 LYS A C 1
ATOM 740 O O . LYS A 1 91 ? -3.084 7.494 9.221 1.00 94.88 91 LYS A O 1
ATOM 745 N N . ASP A 1 92 ? -1.663 8.130 7.611 1.00 93.44 92 ASP A N 1
ATOM 746 C CA . ASP A 1 92 ? -2.692 8.201 6.576 1.00 93.44 92 ASP A CA 1
ATOM 747 C C . ASP A 1 92 ? -3.257 6.812 6.263 1.00 93.44 92 ASP A C 1
ATOM 749 O O . ASP A 1 92 ? -4.475 6.644 6.276 1.00 93.44 92 ASP A O 1
ATOM 753 N N . LEU A 1 93 ? -2.404 5.789 6.122 1.00 93.25 93 LEU A N 1
ATOM 754 C CA . LEU A 1 93 ? -2.852 4.395 5.998 1.00 93.25 93 LEU A CA 1
ATOM 755 C C . LEU A 1 93 ? -3.646 3.934 7.227 1.00 93.25 93 LEU A C 1
ATOM 757 O O . LEU A 1 93 ? -4.697 3.311 7.080 1.00 93.25 93 LEU A O 1
ATOM 761 N N . MET A 1 94 ? -3.204 4.297 8.435 1.00 94.44 94 MET A N 1
ATOM 762 C CA . MET A 1 94 ? -3.938 3.994 9.668 1.00 94.44 94 MET A CA 1
ATOM 763 C C . MET A 1 94 ? -5.342 4.603 9.647 1.00 94.44 94 MET A C 1
ATOM 765 O O . MET A 1 94 ? -6.309 3.943 10.009 1.00 94.44 94 MET A O 1
ATOM 769 N N . LYS A 1 95 ? -5.472 5.860 9.206 1.00 93.94 95 LYS A N 1
ATOM 770 C CA . LYS A 1 95 ? -6.761 6.554 9.087 1.00 93.94 95 LYS A CA 1
ATOM 771 C C . LYS A 1 95 ? -7.630 5.989 7.972 1.00 93.94 95 LYS A C 1
ATOM 773 O O . LYS A 1 95 ? -8.839 6.204 8.010 1.00 93.94 95 LYS A O 1
ATOM 778 N N . LEU A 1 96 ? -7.063 5.330 6.966 1.00 92.69 96 LEU A N 1
ATOM 779 C CA . LEU A 1 96 ? -7.840 4.620 5.950 1.00 92.69 96 LEU A CA 1
ATOM 780 C C . LEU A 1 96 ? -8.407 3.311 6.505 1.00 92.69 96 LEU A C 1
ATOM 782 O O . LEU A 1 96 ? -9.569 3.021 6.247 1.00 92.69 96 LEU A O 1
ATOM 786 N N . ALA A 1 97 ? -7.634 2.586 7.316 1.00 93.44 97 ALA A N 1
ATOM 787 C CA . ALA A 1 97 ? -8.059 1.316 7.902 1.00 93.44 97 ALA A CA 1
ATOM 788 C C . ALA A 1 97 ? -8.954 1.467 9.146 1.00 93.44 97 ALA A C 1
ATOM 790 O O . ALA A 1 97 ? -9.900 0.707 9.312 1.00 93.44 97 ALA A O 1
ATOM 791 N N . PHE A 1 98 ? -8.690 2.448 10.016 1.00 95.12 98 PHE A N 1
ATOM 792 C CA . PHE A 1 98 ? -9.313 2.563 11.340 1.00 95.12 98 PHE A CA 1
ATOM 793 C C . PHE A 1 98 ? -10.013 3.906 11.566 1.00 95.12 98 PHE A C 1
ATOM 795 O O . PHE A 1 98 ? -9.662 4.950 11.004 1.00 95.12 98 PHE A O 1
ATOM 802 N N . VAL A 1 99 ? -11.003 3.902 12.459 1.00 93.00 99 VAL A N 1
ATOM 803 C CA . VAL A 1 99 ? -11.693 5.101 12.944 1.00 93.00 99 VAL A CA 1
ATOM 804 C C . VAL A 1 99 ? -10.800 5.828 13.952 1.00 93.00 99 VAL A C 1
ATOM 806 O O . VAL A 1 99 ? -10.954 5.717 15.165 1.00 93.00 99 VAL A O 1
ATOM 809 N N . VAL A 1 100 ? -9.836 6.592 13.442 1.00 91.69 100 VAL A N 1
ATOM 810 C CA . VAL A 1 100 ? -8.896 7.371 14.258 1.00 91.69 100 VAL A CA 1
ATOM 811 C C . VAL A 1 100 ? -9.492 8.743 14.574 1.00 91.69 100 VAL A C 1
ATOM 813 O O . VAL A 1 100 ? -9.387 9.684 13.784 1.00 91.69 100 VAL A O 1
ATOM 816 N N . ARG A 1 101 ? -10.134 8.869 15.738 1.00 89.62 101 ARG A N 1
ATOM 817 C CA . ARG A 1 101 ? -10.669 10.140 16.255 1.00 89.62 101 ARG A CA 1
ATOM 818 C C . ARG A 1 101 ? -10.368 10.289 17.742 1.00 89.62 101 ARG A C 1
ATOM 820 O O . ARG A 1 101 ? -10.298 9.304 18.473 1.00 89.62 101 ARG A O 1
ATOM 827 N N . LYS A 1 102 ? -10.176 11.532 18.179 1.00 88.12 102 LYS A N 1
ATOM 828 C CA . LYS A 1 102 ? -10.074 11.863 19.602 1.00 88.12 102 LYS A CA 1
ATOM 829 C C . LYS A 1 102 ? -11.455 11.808 20.252 1.00 88.12 102 LYS A C 1
ATOM 831 O O . LYS A 1 102 ? -12.463 12.011 19.581 1.00 88.12 102 LYS A O 1
ATOM 836 N N . ASN A 1 103 ? -11.485 11.531 21.549 1.00 86.44 103 ASN A N 1
ATOM 837 C CA . ASN A 1 103 ? -12.708 11.588 22.344 1.00 86.44 103 ASN A CA 1
ATOM 838 C C . ASN A 1 103 ? -13.102 13.039 22.679 1.00 86.44 103 ASN A C 1
ATOM 840 O O . ASN A 1 103 ? -12.373 13.983 22.373 1.00 86.44 103 ASN A O 1
ATOM 844 N N . GLU A 1 104 ? -14.229 13.204 23.372 1.00 85.06 104 GLU A N 1
ATOM 845 C CA . GLU A 1 104 ? -14.757 14.501 23.831 1.00 85.06 104 GLU A CA 1
ATOM 846 C C . GLU A 1 104 ? -13.758 15.302 24.681 1.00 85.06 104 GLU A C 1
ATOM 848 O O . GLU A 1 104 ? -13.776 16.527 24.686 1.00 85.06 104 GLU A O 1
ATOM 853 N N . ARG A 1 105 ? -12.824 14.618 25.353 1.00 85.56 105 ARG A N 1
ATOM 854 C CA . ARG A 1 105 ? -11.754 15.234 26.152 1.00 85.56 105 ARG A CA 1
ATOM 855 C C . ARG A 1 105 ? -10.517 15.602 25.325 1.00 85.56 105 ARG A C 1
ATOM 857 O O . ARG A 1 105 ? -9.462 15.860 25.893 1.00 85.56 105 ARG A O 1
ATOM 864 N N . ASN A 1 106 ? -10.607 15.579 23.994 1.00 86.44 106 ASN A N 1
ATOM 865 C CA . ASN A 1 106 ? -9.500 15.843 23.068 1.00 86.44 106 ASN A CA 1
ATOM 866 C C . ASN A 1 106 ? -8.278 14.915 23.285 1.00 86.44 106 ASN A C 1
ATOM 868 O O . ASN A 1 106 ? -7.134 15.278 22.987 1.00 86.44 106 ASN A O 1
ATOM 872 N N . THR A 1 107 ? -8.520 13.691 23.766 1.00 85.56 107 THR A N 1
ATOM 873 C CA . THR A 1 107 ? -7.494 12.661 24.000 1.00 85.56 107 THR A CA 1
ATOM 874 C C . THR A 1 107 ? -7.712 11.449 23.100 1.00 85.56 107 THR A C 1
ATOM 876 O O . THR A 1 107 ? -8.826 11.174 22.650 1.00 85.56 107 THR A O 1
ATOM 879 N N . TRP A 1 108 ? -6.635 10.722 22.801 1.00 88.25 108 TRP A N 1
ATOM 880 C CA . TRP A 1 108 ? -6.727 9.498 22.011 1.00 88.25 108 TRP A CA 1
ATOM 881 C C . TRP A 1 108 ? -7.349 8.368 22.845 1.00 88.25 108 TRP A C 1
ATOM 883 O O . TRP A 1 108 ? -6.879 8.120 23.961 1.00 88.25 108 TRP A O 1
ATOM 893 N N . PRO A 1 109 ? -8.401 7.693 22.346 1.00 89.19 109 PRO A N 1
ATOM 894 C CA . PRO A 1 109 ? -9.002 6.566 23.044 1.00 89.19 109 PRO A CA 1
ATOM 895 C C . PRO A 1 109 ? -8.019 5.394 23.115 1.00 89.19 109 PRO A C 1
ATOM 897 O O . PRO A 1 109 ? -7.139 5.247 22.275 1.00 89.19 109 PRO A O 1
ATOM 900 N N . GLY A 1 110 ? -8.198 4.508 24.096 1.00 88.75 110 GLY A N 1
ATOM 901 C CA . GLY A 1 110 ? -7.341 3.326 24.243 1.00 88.75 110 GLY A CA 1
ATOM 902 C C . GLY A 1 110 ? -7.514 2.273 23.142 1.00 88.75 110 GLY A C 1
ATOM 903 O O . GLY A 1 110 ? -6.750 1.311 23.114 1.00 88.75 110 GLY A O 1
ATOM 904 N N . LYS A 1 111 ? -8.518 2.421 22.268 1.00 92.19 111 LYS A N 1
ATOM 905 C CA . LYS A 1 111 ? -8.825 1.490 21.179 1.00 92.19 111 LYS A CA 1
ATOM 906 C C . LYS A 1 111 ? -9.293 2.230 19.930 1.00 92.19 111 LYS A C 1
ATOM 908 O O . LYS A 1 111 ? -10.066 3.180 20.052 1.00 92.19 111 LYS A O 1
ATOM 913 N N . PHE A 1 112 ? -8.912 1.726 18.762 1.00 93.38 112 PHE A N 1
ATOM 914 C CA . PHE A 1 112 ? -9.474 2.099 17.468 1.00 93.38 112 PHE A CA 1
ATOM 915 C C . PHE A 1 112 ? -10.012 0.859 16.759 1.00 93.38 112 PHE A C 1
ATOM 917 O O . PHE A 1 112 ? -9.336 -0.169 16.687 1.00 93.38 112 PHE A O 1
ATOM 924 N N . TYR A 1 113 ? -11.225 0.982 16.231 1.00 93.00 113 TYR A N 1
ATOM 925 C CA . TYR A 1 113 ? -11.893 -0.063 15.462 1.00 93.00 113 TYR A CA 1
ATOM 926 C C . TYR A 1 113 ? -11.724 0.194 13.962 1.00 93.00 113 TYR A C 1
ATOM 928 O O . TYR A 1 113 ? -11.553 1.356 13.568 1.00 93.00 113 TYR A O 1
ATOM 936 N N . PRO A 1 114 ? -11.714 -0.863 13.136 1.00 93.69 114 PRO A N 1
ATOM 937 C CA . PRO A 1 114 ? -11.639 -0.745 11.689 1.00 93.69 114 PRO A CA 1
ATOM 938 C C . PRO A 1 114 ? -12.834 0.051 11.162 1.00 93.69 114 PRO A C 1
ATOM 940 O O . PRO A 1 114 ? -13.888 0.112 11.795 1.00 93.69 114 PRO A O 1
ATOM 943 N N . LYS A 1 115 ? -12.651 0.711 10.022 1.00 91.94 115 LYS A N 1
ATOM 944 C CA . LYS A 1 115 ? -13.754 1.326 9.282 1.00 91.94 115 LYS A CA 1
ATOM 945 C C . LYS A 1 115 ? -14.521 0.258 8.513 1.00 91.94 115 LYS A C 1
ATOM 947 O O . LYS A 1 115 ? -13.905 -0.677 8.021 1.00 91.94 115 LYS A O 1
ATOM 952 N N . ASP A 1 116 ? -15.801 0.513 8.266 1.00 85.31 116 ASP A N 1
ATOM 953 C CA . ASP A 1 116 ? -16.658 -0.370 7.460 1.00 85.31 116 ASP A CA 1
ATOM 954 C C . ASP A 1 116 ? -16.107 -0.608 6.043 1.00 85.31 116 ASP A C 1
ATOM 956 O O . ASP A 1 116 ? -16.282 -1.673 5.470 1.00 85.31 116 ASP A O 1
ATOM 960 N N . ILE A 1 117 ? -15.405 0.382 5.480 1.00 80.25 117 ILE A N 1
ATOM 961 C CA . ILE A 1 117 ? -14.779 0.288 4.150 1.00 80.25 117 ILE A CA 1
ATOM 962 C C . ILE A 1 117 ? -13.481 -0.536 4.127 1.00 80.25 117 ILE A C 1
ATOM 964 O O . ILE A 1 117 ? -12.949 -0.788 3.050 1.00 80.25 117 ILE A O 1
ATOM 968 N N . ALA A 1 118 ? -12.931 -0.878 5.294 1.00 87.31 118 ALA A N 1
ATOM 969 C CA . ALA A 1 118 ? -11.679 -1.613 5.458 1.00 87.31 118 ALA A CA 1
ATOM 970 C C . ALA A 1 118 ? -11.984 -3.033 5.952 1.00 87.31 118 ALA A C 1
ATOM 972 O O . ALA A 1 118 ? -11.552 -3.448 7.033 1.00 87.31 118 ALA A O 1
ATOM 973 N N . GLU A 1 119 ? -12.768 -3.755 5.152 1.00 87.69 119 GLU A N 1
ATOM 974 C CA . GLU A 1 119 ? -13.298 -5.081 5.476 1.00 87.69 119 GLU A CA 1
ATOM 975 C C . GLU A 1 119 ? -12.197 -6.087 5.833 1.00 87.69 119 GLU A C 1
ATOM 977 O O . GLU A 1 119 ? -12.395 -6.963 6.673 1.00 87.69 119 GLU A O 1
ATOM 982 N N . GLU A 1 120 ? -11.002 -5.934 5.258 1.00 89.81 120 GLU A N 1
ATOM 983 C CA . GLU A 1 120 ? -9.857 -6.811 5.511 1.00 89.81 120 GLU A CA 1
ATOM 984 C C . GLU A 1 120 ? -9.377 -6.757 6.969 1.00 89.81 120 GLU A C 1
ATOM 986 O O . GLU A 1 120 ? -8.756 -7.703 7.459 1.00 89.81 120 GLU A O 1
ATOM 991 N N . PHE A 1 121 ? -9.682 -5.667 7.677 1.00 90.06 121 PHE A N 1
ATOM 992 C CA . PHE A 1 121 ? -9.360 -5.490 9.089 1.00 90.06 121 PHE A CA 1
ATOM 993 C C . PHE A 1 121 ? -10.530 -5.810 10.027 1.00 90.06 121 PHE A C 1
ATOM 995 O O . PHE A 1 121 ? -10.381 -5.656 11.241 1.00 90.06 121 PHE A O 1
ATOM 1002 N N . HIS A 1 122 ? -11.674 -6.292 9.530 1.00 90.31 122 HIS A N 1
ATOM 1003 C CA . HIS A 1 122 ? -12.761 -6.741 10.401 1.00 90.31 122 HIS A CA 1
ATOM 1004 C C . HIS A 1 122 ? -12.285 -7.848 11.360 1.00 90.31 122 HIS A C 1
ATOM 1006 O O . HIS A 1 122 ? -11.563 -8.777 10.993 1.00 90.31 122 HIS A O 1
ATOM 1012 N N . GLY A 1 123 ? -12.652 -7.709 12.636 1.00 87.38 123 GLY A N 1
ATOM 1013 C CA . GLY A 1 123 ? -12.170 -8.568 13.720 1.00 87.38 123 GLY A CA 1
ATOM 1014 C C . GLY A 1 123 ? -10.776 -8.215 14.253 1.00 87.38 123 GLY A C 1
ATOM 1015 O O . GLY A 1 123 ? -10.299 -8.897 15.160 1.00 87.38 123 GLY A O 1
ATOM 1016 N N . TRP A 1 124 ? -10.123 -7.167 13.742 1.00 93.56 124 TRP A N 1
ATOM 1017 C CA . TRP A 1 124 ? -8.927 -6.573 14.345 1.00 93.56 124 TRP A CA 1
ATOM 1018 C C . TRP A 1 124 ? -9.269 -5.299 15.110 1.00 93.56 124 TRP A C 1
ATOM 1020 O O . TRP A 1 124 ? -10.191 -4.569 14.765 1.00 93.56 124 TRP A O 1
ATOM 1030 N N . VAL A 1 125 ? -8.493 -4.998 16.145 1.00 93.44 125 VAL A N 1
ATOM 1031 C CA . VAL A 1 125 ? -8.604 -3.771 16.934 1.00 93.44 125 VAL A CA 1
ATOM 1032 C C . VAL A 1 125 ? -7.202 -3.249 17.213 1.00 93.44 125 VAL A C 1
ATOM 1034 O O . VAL A 1 125 ? -6.335 -4.000 17.659 1.00 93.44 125 VAL A O 1
ATOM 1037 N N . LEU A 1 126 ? -6.982 -1.952 16.997 1.00 94.00 126 LEU A N 1
ATOM 1038 C CA . LEU A 1 126 ? -5.760 -1.286 17.442 1.00 94.00 126 LEU A CA 1
ATOM 1039 C C . LEU A 1 126 ? -5.921 -0.859 18.894 1.00 94.00 126 LEU A C 1
ATOM 1041 O O . LEU A 1 126 ? -6.826 -0.097 19.225 1.00 94.00 126 LEU A O 1
ATOM 1045 N N . MET A 1 127 ? -5.033 -1.321 19.764 1.00 92.94 127 MET A N 1
ATOM 1046 C CA . MET A 1 127 ? -5.069 -1.058 21.195 1.00 92.94 127 MET A CA 1
ATOM 1047 C C . MET A 1 127 ? -3.821 -0.307 21.648 1.00 92.94 127 MET A C 1
ATOM 1049 O O . MET A 1 127 ? -2.702 -0.598 21.227 1.00 92.94 127 MET A O 1
ATOM 1053 N N . ARG A 1 128 ? -4.014 0.639 22.568 1.00 90.94 128 ARG A N 1
ATOM 1054 C CA . ARG A 1 128 ? -2.914 1.292 23.269 1.00 90.94 128 ARG A CA 1
ATOM 1055 C C . ARG A 1 128 ? -2.236 0.275 24.201 1.00 90.94 128 ARG A C 1
ATOM 1057 O O . ARG A 1 128 ? -2.921 -0.228 25.096 1.00 90.94 128 ARG A O 1
ATOM 1064 N N . PRO A 1 129 ? -0.937 -0.031 24.042 1.00 88.06 129 PRO A N 1
ATOM 1065 C CA . PRO A 1 129 ? -0.238 -0.900 24.985 1.00 88.06 129 PRO A CA 1
ATOM 1066 C C . PRO A 1 129 ? -0.263 -0.287 26.394 1.00 88.06 129 PRO A C 1
ATOM 1068 O O . PRO A 1 129 ? -0.100 0.924 26.549 1.00 88.06 129 PRO A O 1
ATOM 1071 N N . LYS A 1 130 ? -0.511 -1.120 27.413 1.00 81.31 130 LYS A N 1
ATOM 1072 C CA . LYS A 1 130 ? -0.585 -0.693 28.823 1.00 81.31 130 LYS A CA 1
ATOM 1073 C C . LYS A 1 130 ? 0.799 -0.510 29.445 1.00 81.31 130 LYS A C 1
ATOM 1075 O O . LYS A 1 130 ? 1.001 0.424 30.210 1.00 81.31 130 LYS A O 1
ATOM 1080 N N . ASP A 1 131 ? 1.738 -1.365 29.053 1.00 75.00 131 ASP A N 1
ATOM 1081 C CA . ASP A 1 131 ? 3.041 -1.506 29.714 1.00 75.00 131 ASP A CA 1
ATOM 1082 C C . ASP A 1 131 ? 4.156 -0.702 29.031 1.00 75.00 131 ASP A C 1
ATOM 1084 O O . ASP A 1 131 ? 5.317 -0.760 29.426 1.00 75.00 131 ASP A O 1
ATOM 1088 N N . ARG A 1 132 ? 3.823 0.053 27.976 1.00 72.38 132 ARG A N 1
ATOM 1089 C CA . ARG A 1 132 ? 4.793 0.808 27.179 1.00 72.38 132 ARG A CA 1
ATOM 1090 C C . ARG A 1 132 ? 4.349 2.250 27.009 1.00 72.38 132 ARG A C 1
ATOM 1092 O O . ARG A 1 132 ? 3.188 2.524 26.706 1.00 72.38 132 ARG A O 1
ATOM 1099 N N . GLN A 1 133 ? 5.297 3.176 27.140 1.00 74.88 133 GLN A N 1
ATOM 1100 C CA . GLN A 1 133 ? 5.055 4.568 26.791 1.00 74.88 133 GLN A CA 1
ATOM 1101 C C . GLN A 1 133 ? 4.785 4.668 25.286 1.00 74.88 133 GLN A C 1
ATOM 1103 O O . GLN A 1 133 ? 5.609 4.285 24.457 1.00 74.88 133 GLN A O 1
ATOM 1108 N N . VAL A 1 134 ? 3.594 5.153 24.950 1.00 79.81 134 VAL A N 1
ATOM 1109 C CA . VAL A 1 134 ? 3.147 5.353 23.572 1.00 79.81 134 VAL A CA 1
ATOM 1110 C C . VAL A 1 134 ? 3.505 6.769 23.164 1.00 79.81 134 VAL A C 1
ATOM 1112 O O . VAL A 1 134 ? 2.929 7.712 23.714 1.00 79.81 134 VAL A O 1
ATOM 1115 N N . ALA A 1 135 ? 4.449 6.905 22.234 1.00 80.38 135 ALA A N 1
ATOM 1116 C CA . ALA A 1 135 ? 4.838 8.199 21.689 1.00 80.38 135 ALA A CA 1
ATOM 1117 C C . ALA A 1 135 ? 3.769 8.715 20.718 1.00 80.38 135 ALA A C 1
ATOM 1119 O O . ALA A 1 135 ? 3.402 9.888 20.770 1.00 80.38 135 ALA A O 1
ATOM 1120 N N . ASP A 1 136 ? 3.218 7.827 19.885 1.00 89.62 136 ASP A N 1
ATOM 1121 C CA . ASP A 1 136 ? 2.247 8.201 18.861 1.00 89.62 136 ASP A CA 1
ATOM 1122 C C . ASP A 1 136 ? 1.186 7.103 18.627 1.00 89.62 136 ASP A C 1
ATOM 1124 O O . ASP A 1 136 ? 1.338 5.948 19.022 1.00 89.62 136 ASP A O 1
ATOM 1128 N N . ILE A 1 137 ? 0.078 7.447 17.967 1.00 91.06 137 ILE A N 1
ATOM 1129 C CA . ILE A 1 137 ? -1.013 6.516 17.637 1.00 91.06 137 ILE A CA 1
ATOM 1130 C C . ILE A 1 137 ? -0.563 5.359 16.737 1.00 91.06 137 ILE A C 1
ATOM 1132 O O . ILE A 1 137 ? -1.169 4.293 16.765 1.00 91.06 137 ILE A O 1
ATOM 1136 N N . ILE A 1 138 ? 0.520 5.540 15.980 1.00 93.25 138 ILE A N 1
ATOM 1137 C CA . ILE A 1 138 ? 1.096 4.490 15.131 1.00 93.25 138 ILE A CA 1
ATOM 1138 C C . ILE A 1 138 ? 1.798 3.390 15.942 1.00 93.25 138 ILE A C 1
ATOM 1140 O O . ILE A 1 138 ? 2.046 2.309 15.412 1.00 93.25 138 ILE A O 1
ATOM 1144 N N . ASP A 1 139 ? 2.077 3.624 17.227 1.00 93.25 139 ASP A N 1
ATOM 1145 C CA . ASP A 1 139 ? 2.637 2.613 18.130 1.00 93.25 139 ASP A CA 1
ATOM 1146 C C . ASP A 1 139 ? 1.551 1.732 18.773 1.00 93.25 139 ASP A C 1
ATOM 1148 O O . ASP A 1 139 ? 1.859 0.848 19.575 1.00 93.25 139 ASP A O 1
ATOM 1152 N N . TYR A 1 140 ? 0.274 1.954 18.435 1.00 94.25 140 TYR A N 1
ATOM 1153 C CA . TYR A 1 140 ? -0.820 1.088 18.867 1.00 94.25 140 TYR A CA 1
ATOM 1154 C C . TYR A 1 140 ? -0.663 -0.294 18.242 1.00 94.25 140 TYR A C 1
ATOM 1156 O O . TYR A 1 140 ? -0.179 -0.443 17.119 1.00 94.25 140 TYR A O 1
ATOM 1164 N N . VAL A 1 141 ? -1.088 -1.301 18.992 1.00 94.25 141 VAL A N 1
ATOM 1165 C CA . VAL A 1 141 ? -0.827 -2.709 18.720 1.00 94.25 141 VAL A CA 1
ATOM 1166 C C . VAL A 1 141 ? -2.093 -3.406 18.249 1.00 94.25 141 VAL A C 1
ATOM 1168 O O . VAL A 1 141 ? -3.168 -3.177 18.802 1.00 94.25 141 VAL A O 1
ATOM 1171 N N . LEU A 1 142 ? -1.966 -4.250 17.229 1.00 93.50 142 LEU A N 1
ATOM 1172 C CA . LEU A 1 142 ? -3.070 -5.046 16.705 1.00 93.50 142 LEU A CA 1
ATOM 1173 C C . LEU A 1 142 ? -3.403 -6.211 17.640 1.00 93.50 142 LEU A C 1
ATOM 1175 O O . LEU A 1 142 ? -2.516 -6.918 18.115 1.00 93.50 142 LEU A O 1
ATOM 1179 N N . TYR A 1 143 ? -4.696 -6.422 17.859 1.00 91.88 143 TYR A N 1
ATOM 1180 C CA . TYR A 1 143 ? -5.266 -7.567 18.571 1.00 91.88 143 TYR A CA 1
ATOM 1181 C C . TYR A 1 143 ? -6.519 -8.053 17.849 1.00 91.88 143 TYR A C 1
ATOM 1183 O O . TYR A 1 143 ? -7.222 -7.245 17.236 1.00 91.88 143 TYR A O 1
ATOM 1191 N N . ARG A 1 144 ? -6.835 -9.347 17.944 1.00 89.19 144 ARG A N 1
ATOM 1192 C CA . ARG A 1 144 ? -8.136 -9.856 17.505 1.00 89.19 144 ARG A CA 1
ATOM 1193 C C . ARG A 1 144 ? -9.225 -9.438 18.487 1.00 89.19 144 ARG A C 1
ATOM 1195 O O . ARG A 1 144 ? -9.026 -9.351 19.694 1.00 89.19 144 ARG A O 1
ATOM 1202 N N . GLU A 1 145 ? -10.418 -9.168 17.980 1.00 82.56 145 GLU A N 1
ATOM 1203 C CA . GLU A 1 145 ? -11.543 -8.802 18.839 1.00 82.56 145 GLU A CA 1
ATOM 1204 C C . GLU A 1 145 ? -11.942 -9.956 19.775 1.00 82.56 145 GLU A C 1
ATOM 1206 O O . GLU A 1 145 ? -12.262 -9.730 20.945 1.00 82.56 145 GLU A O 1
ATOM 1211 N N . ASP A 1 146 ? -11.850 -11.195 19.292 1.00 75.94 146 ASP A N 1
ATOM 1212 C CA . ASP A 1 146 ? -12.204 -12.393 20.055 1.00 75.94 146 ASP A CA 1
ATOM 1213 C C . ASP A 1 146 ? -11.249 -12.646 21.224 1.00 75.94 146 ASP A C 1
ATOM 1215 O O . ASP A 1 146 ? -11.700 -12.957 22.329 1.00 75.94 146 ASP A O 1
ATOM 1219 N N . THR A 1 147 ? -9.944 -12.420 21.041 1.00 71.12 147 THR A N 1
ATOM 1220 C CA . THR A 1 147 ? -8.961 -12.524 22.132 1.00 71.12 147 THR A CA 1
ATOM 1221 C C . THR A 1 147 ? -9.211 -11.460 23.199 1.00 71.12 147 THR A C 1
ATOM 1223 O O . THR A 1 147 ? -9.128 -11.738 24.397 1.00 71.12 147 THR A O 1
ATOM 1226 N N . LEU A 1 148 ? -9.646 -10.261 22.799 1.00 69.75 148 LEU A N 1
ATOM 1227 C CA . LEU A 1 148 ? -10.053 -9.215 23.738 1.00 69.75 148 LEU A CA 1
ATOM 1228 C C . LEU A 1 148 ? -11.341 -9.555 24.502 1.00 69.75 148 LEU A C 1
ATOM 1230 O O . LEU A 1 148 ? -11.463 -9.191 25.677 1.00 69.75 148 LEU A O 1
ATOM 1234 N N . LYS A 1 149 ? -12.310 -10.218 23.860 1.00 69.06 149 LYS A N 1
ATOM 1235 C CA . LYS A 1 149 ? -13.543 -10.690 24.513 1.00 69.06 149 LYS A CA 1
ATOM 1236 C C . LYS A 1 149 ? -13.247 -11.828 25.492 1.00 69.06 149 LYS A C 1
ATOM 1238 O O . LYS A 1 149 ? -13.724 -11.770 26.624 1.00 69.06 149 LYS A O 1
ATOM 1243 N N . ALA A 1 150 ? -12.404 -12.785 25.108 1.00 60.97 150 ALA A N 1
ATOM 1244 C CA . ALA A 1 150 ? -11.970 -13.885 25.969 1.00 60.97 150 ALA A CA 1
ATOM 1245 C C . ALA A 1 150 ? -11.217 -13.382 27.214 1.00 60.97 150 ALA A C 1
ATOM 1247 O O . ALA A 1 150 ? -11.538 -13.783 28.332 1.00 60.97 150 ALA A O 1
ATOM 1248 N N . ALA A 1 151 ? -10.295 -12.426 27.051 1.00 61.66 151 ALA A N 1
ATOM 1249 C CA . ALA A 1 151 ? -9.568 -11.820 28.170 1.00 61.66 151 ALA A CA 1
ATOM 1250 C C . ALA A 1 151 ? -10.492 -11.059 29.140 1.00 61.66 151 ALA A C 1
ATOM 1252 O O . ALA A 1 151 ? -10.300 -11.105 30.353 1.00 61.66 151 ALA A O 1
ATOM 1253 N N . LYS A 1 152 ? -11.532 -10.382 28.628 1.00 59.78 152 LYS A N 1
ATOM 1254 C CA . LYS A 1 152 ? -12.563 -9.769 29.481 1.00 59.78 152 LYS A CA 1
ATOM 1255 C C . LYS A 1 152 ? -13.411 -10.814 30.208 1.00 59.78 152 LYS A C 1
ATOM 1257 O O . LYS A 1 152 ? -13.709 -10.612 31.379 1.00 59.78 152 LYS A O 1
ATOM 1262 N N . GLY A 1 153 ? -13.792 -11.903 29.539 1.00 52.78 153 GLY A N 1
ATOM 1263 C CA . GLY A 1 153 ? -14.541 -13.002 30.154 1.00 52.78 153 GLY A CA 1
ATOM 1264 C C . GLY A 1 153 ? -13.777 -13.655 31.308 1.00 52.78 153 GLY A C 1
ATOM 1265 O O . GLY A 1 153 ? -14.353 -13.881 32.369 1.00 52.78 153 GLY A O 1
ATOM 1266 N N . LEU A 1 154 ? -12.467 -13.862 31.138 1.00 48.22 154 LEU A N 1
ATOM 1267 C CA . LEU A 1 154 ? -11.573 -14.353 32.192 1.00 48.22 154 LEU A CA 1
ATOM 1268 C C . LEU A 1 154 ? -11.461 -13.367 33.362 1.00 48.22 154 LEU A C 1
ATOM 1270 O O . LEU A 1 154 ? -11.671 -13.766 34.503 1.00 48.22 154 LEU A O 1
ATOM 1274 N N . ALA A 1 155 ? -11.238 -12.077 33.092 1.00 53.03 155 ALA A N 1
ATOM 1275 C CA . ALA A 1 155 ? -11.132 -11.060 34.143 1.00 53.03 155 ALA A CA 1
ATOM 1276 C C . ALA A 1 155 ? -12.431 -10.899 34.961 1.00 53.03 155 ALA A C 1
ATOM 1278 O O . ALA A 1 155 ? -12.387 -10.671 36.168 1.00 53.03 155 ALA A O 1
ATOM 1279 N N . VAL A 1 156 ? -13.600 -11.035 34.323 1.00 49.84 156 VAL A N 1
ATOM 1280 C CA . VAL A 1 156 ? -14.899 -11.020 35.020 1.00 49.84 156 VAL A CA 1
ATOM 1281 C C . VAL A 1 156 ? -15.105 -12.308 35.828 1.00 49.84 156 VAL A C 1
ATOM 1283 O O . VAL A 1 156 ? -15.631 -12.248 36.937 1.00 49.84 156 VAL A O 1
ATOM 1286 N N . GLY A 1 157 ? -14.659 -13.458 35.313 1.00 48.41 157 GLY A N 1
ATOM 1287 C CA . GLY A 1 157 ? -14.707 -14.740 36.021 1.00 48.41 157 GLY A CA 1
ATOM 1288 C C . GLY A 1 157 ? -13.794 -14.803 37.251 1.00 48.41 157 GLY A C 1
ATOM 1289 O O . GLY A 1 157 ? -14.190 -15.360 38.273 1.00 48.41 157 GLY A O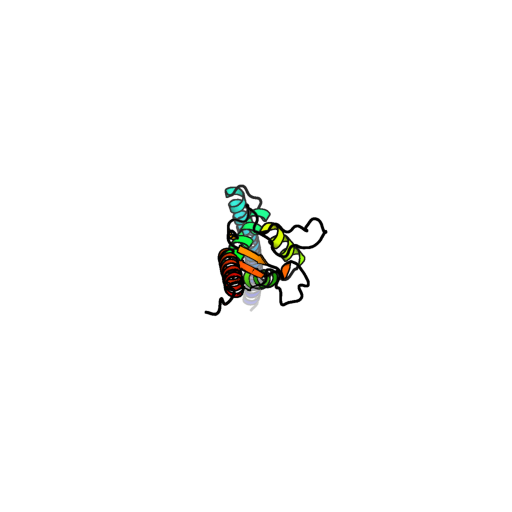 1
ATOM 1290 N N . GLU A 1 158 ? -12.605 -14.200 37.194 1.00 46.69 158 GLU A N 1
ATOM 1291 C CA . GLU A 1 158 ? -11.695 -14.078 38.343 1.00 46.69 158 GLU A CA 1
ATOM 1292 C C . GLU A 1 158 ? -12.236 -13.101 39.394 1.00 46.69 158 GLU A C 1
ATOM 1294 O O . GLU A 1 158 ? -12.318 -13.457 40.570 1.00 46.69 158 GLU A O 1
ATOM 1299 N N . ALA A 1 159 ? -12.736 -11.933 38.975 1.00 45.16 159 ALA A N 1
ATOM 1300 C CA . ALA A 1 159 ? -13.374 -10.975 39.881 1.00 45.16 159 ALA A CA 1
ATOM 1301 C C . ALA A 1 159 ? -14.643 -11.532 40.563 1.00 45.16 159 ALA A C 1
ATOM 1303 O O . ALA A 1 159 ? -15.015 -11.087 41.650 1.00 45.16 159 ALA A O 1
ATOM 1304 N N . ALA A 1 160 ? -15.319 -12.504 39.941 1.00 47.28 160 ALA A N 1
ATOM 1305 C CA . ALA A 1 160 ? -16.455 -13.204 40.535 1.00 47.28 160 ALA A CA 1
ATOM 1306 C C . ALA A 1 160 ? -16.032 -14.271 41.564 1.00 47.28 160 ALA A C 1
ATOM 1308 O O . ALA A 1 160 ? -16.748 -14.476 42.543 1.00 47.28 160 ALA A O 1
ATOM 1309 N N . LYS A 1 161 ? -14.869 -14.918 41.389 1.00 49.59 161 LYS A N 1
ATOM 1310 C CA . LYS A 1 161 ? -14.334 -15.902 42.350 1.00 49.59 161 LYS A CA 1
ATOM 1311 C C . LYS A 1 161 ? -13.807 -15.257 43.633 1.00 49.59 161 LYS A C 1
ATOM 1313 O O . LYS A 1 161 ? -13.948 -15.849 44.694 1.00 49.59 161 LYS A O 1
ATOM 1318 N N . GLU A 1 162 ? -13.285 -14.035 43.559 1.00 45.78 162 GLU A N 1
ATOM 1319 C CA . GLU A 1 162 ? -12.828 -13.273 44.736 1.00 45.78 162 GLU A CA 1
ATOM 1320 C C . GLU A 1 162 ? -13.970 -12.757 45.635 1.00 45.78 162 GLU A C 1
ATOM 1322 O O . GLU A 1 162 ? -13.729 -12.352 46.769 1.00 45.78 162 GLU A O 1
ATOM 1327 N N . ARG A 1 163 ? -15.223 -12.759 45.156 1.00 45.28 163 ARG A N 1
ATOM 1328 C CA . ARG A 1 163 ? -16.385 -12.221 45.887 1.00 45.28 163 ARG A CA 1
ATOM 1329 C C . ARG A 1 163 ? -17.249 -13.264 46.592 1.00 45.28 163 ARG A C 1
ATOM 1331 O O . ARG A 1 163 ? -18.300 -12.893 47.110 1.00 45.28 163 ARG A O 1
ATOM 1338 N N . VAL A 1 164 ? -16.860 -14.538 46.626 1.00 43.19 164 VAL A N 1
ATOM 1339 C CA . VAL A 1 164 ? -17.610 -15.550 47.387 1.00 43.19 164 VAL A CA 1
ATOM 1340 C C . VAL A 1 164 ? -17.175 -15.468 48.857 1.00 43.19 164 VAL A C 1
ATOM 1342 O O . VAL A 1 164 ? -16.032 -15.812 49.150 1.00 43.19 164 VAL A O 1
ATOM 1345 N N . PRO A 1 165 ? -18.023 -14.998 49.793 1.00 45.12 165 PRO A N 1
ATOM 1346 C CA . PRO A 1 165 ? -17.662 -14.997 51.203 1.00 45.12 165 PRO A CA 1
ATOM 1347 C C . PRO A 1 165 ? -17.601 -16.443 51.706 1.00 45.12 165 PRO A C 1
ATOM 1349 O O . PRO A 1 165 ? -18.556 -17.205 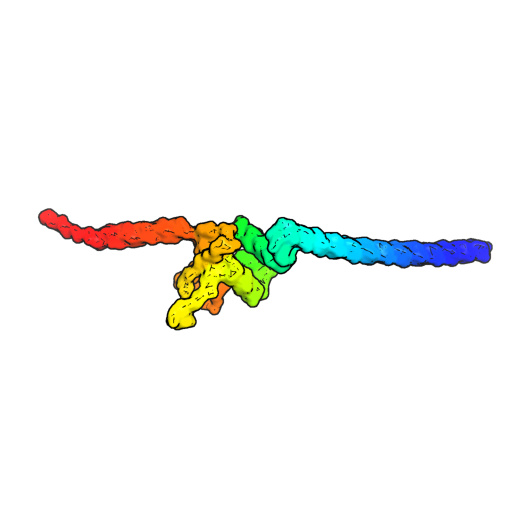51.541 1.00 45.12 165 PRO A O 1
ATOM 1352 N N . GLU A 1 166 ? -16.478 -16.815 52.322 1.00 45.59 166 GLU A N 1
ATOM 1353 C CA . GLU A 1 166 ? -16.352 -18.046 53.102 1.00 45.59 166 GLU A CA 1
ATOM 1354 C C . GLU A 1 166 ? -17.372 -18.016 54.246 1.00 45.59 166 GLU A C 1
ATOM 1356 O O . GLU A 1 166 ? -17.161 -17.386 55.284 1.00 45.59 166 GLU A O 1
ATOM 1361 N N . VAL A 1 167 ? -18.502 -18.697 54.064 1.00 46.75 167 VAL A N 1
ATOM 1362 C CA . VAL A 1 167 ? -19.385 -19.035 55.177 1.00 46.75 167 VAL A CA 1
ATOM 1363 C C . VAL A 1 167 ? -18.732 -20.212 55.895 1.00 46.75 167 VAL A C 1
ATOM 1365 O O . VAL A 1 167 ? -18.770 -21.342 55.408 1.00 46.75 167 VAL A O 1
ATOM 1368 N N . LYS A 1 168 ? -18.059 -19.931 57.016 1.00 42.12 168 LYS A N 1
ATOM 1369 C CA . LYS A 1 168 ? -17.570 -20.983 57.915 1.00 42.12 168 LYS A CA 1
ATOM 1370 C C . LYS A 1 168 ? -18.761 -21.705 58.569 1.00 42.12 168 LYS A C 1
ATOM 1372 O O . LYS A 1 168 ? -19.748 -21.031 58.871 1.00 42.12 168 LYS A O 1
ATOM 1377 N N . PRO A 1 169 ? -18.671 -23.036 58.747 1.00 58.72 169 PRO A N 1
ATOM 1378 C CA . PRO A 1 169 ? -19.706 -23.845 59.391 1.00 58.72 169 PRO A CA 1
ATOM 1379 C C . PRO A 1 169 ? -19.883 -23.510 60.875 1.00 58.72 169 PRO A C 1
ATOM 1381 O O . PRO A 1 169 ? -18.909 -23.025 61.499 1.00 58.72 169 PRO A O 1
#

pLDDT: mean 85.04, std 14.27, range [42.12, 95.94]

Sequence (169 aa):
MAKYILRIKELEMALKQEREEKQALLEEREKLLARIERLELELEALKQGRSVRSYQDALKLKELAKNAREGVSWKALCAEVLGLRDEGKIKDLMKLAFVVRKNERNTWPGKFYPKDIAEEFHGWVLMRPKDRQVADIIDYVLYREDTLKAAKGLAVGEAAKERVPEVKP

Secondary structure (DSSP, 8-state):
-HHHHHHHHHHHHHHHHHHHHHHHHHHHHHHHHHHHHHHHHHHHHHHTT--HHHHHHHHHHHHHHHT--TT-BHHHHHHHHH----HHHHHHHHHHHB-----TTSS--SEEPBPTT-GGGTTEEEE--SSS---SGGG-EEEEHHHHHHHHHHHHHHHHHTT------